Protein AF-A0A2W6D7K1-F1 (afdb_monomer_lite)

Foldseek 3Di:
DEEEAAQVVVLVVDPPPCVVPVLVSSVVVVVVVQVVCVVVVYAYEYEYLDARVVHDDDPRYHYYYQPHHDPPSRVVVVVVVVD

Structure (mmCIF, N/CA/C/O backbone):
data_AF-A0A2W6D7K1-F1
#
_entry.id   AF-A0A2W6D7K1-F1
#
loop_
_atom_site.group_PDB
_atom_site.id
_atom_site.type_symbol
_atom_site.label_atom_id
_atom_site.label_alt_id
_atom_site.label_comp_id
_atom_site.label_asym_id
_atom_site.label_entity_id
_atom_site.label_seq_id
_atom_site.pdbx_PDB_ins_code
_atom_site.Cartn_x
_atom_site.Cartn_y
_atom_site.Cartn_z
_atom_site.occupancy
_atom_site.B_iso_or_equiv
_atom_site.auth_seq_id
_atom_site.auth_comp_id
_atom_site.auth_asym_id
_atom_site.auth_atom_id
_atom_site.pdbx_PDB_model_num
ATOM 1 N N . MET A 1 1 ? -8.001 -0.582 15.297 1.00 87.06 1 MET A N 1
ATOM 2 C CA . MET A 1 1 ? -6.574 -0.223 15.480 1.00 87.06 1 MET A CA 1
ATOM 3 C C . MET A 1 1 ? -6.159 0.613 14.268 1.00 87.06 1 MET A C 1
ATOM 5 O O . MET A 1 1 ? -6.913 0.666 13.305 1.00 87.06 1 MET A O 1
ATOM 9 N N . ARG A 1 2 ? -5.025 1.320 14.306 1.00 91.94 2 ARG A N 1
ATOM 10 C CA . ARG A 1 2 ? -4.484 1.976 13.106 1.00 91.94 2 ARG A CA 1
ATOM 11 C C . ARG A 1 2 ? -3.255 1.216 12.630 1.00 91.94 2 ARG A C 1
ATOM 13 O O . ARG A 1 2 ? -2.335 1.001 13.417 1.00 91.94 2 ARG A O 1
ATOM 20 N N . TRP A 1 3 ? -3.254 0.815 11.365 1.00 96.50 3 TRP A N 1
ATOM 21 C CA . TRP A 1 3 ? -2.208 0.002 10.758 1.00 96.50 3 TRP A CA 1
ATOM 22 C C . TRP A 1 3 ? -1.422 0.801 9.733 1.00 96.50 3 TRP A C 1
ATOM 24 O O . TRP A 1 3 ? -1.989 1.407 8.825 1.00 96.50 3 TRP A O 1
ATOM 34 N N . PHE A 1 4 ? -0.102 0.731 9.853 1.00 97.75 4 PHE A N 1
ATOM 35 C CA . PHE A 1 4 ? 0.820 1.174 8.823 1.00 97.75 4 PHE A CA 1
ATOM 36 C C . PHE A 1 4 ? 1.519 -0.030 8.226 1.00 97.75 4 PHE A C 1
ATOM 38 O O . PHE A 1 4 ? 2.074 -0.851 8.954 1.00 97.75 4 PHE A O 1
ATOM 45 N N . VAL A 1 5 ? 1.489 -0.116 6.904 1.00 97.88 5 VAL A N 1
ATOM 46 C CA . VAL A 1 5 ? 2.090 -1.212 6.154 1.00 97.88 5 VAL A CA 1
ATOM 47 C C . VAL A 1 5 ? 3.213 -0.652 5.296 1.00 97.88 5 VAL A C 1
ATOM 49 O O . VAL A 1 5 ? 2.958 0.172 4.417 1.00 97.88 5 VAL A O 1
ATOM 52 N N . ASP A 1 6 ? 4.441 -1.117 5.518 1.00 97.94 6 ASP A N 1
ATOM 53 C CA . ASP A 1 6 ? 5.512 -0.941 4.538 1.00 97.94 6 ASP A CA 1
ATOM 54 C C . ASP A 1 6 ? 5.232 -1.855 3.341 1.00 97.94 6 ASP A C 1
ATOM 56 O O . ASP A 1 6 ? 5.329 -3.085 3.419 1.00 97.94 6 ASP A O 1
ATOM 60 N N . GLY A 1 7 ? 4.860 -1.240 2.221 1.00 97.38 7 GLY A N 1
ATOM 61 C CA . GLY A 1 7 ? 4.475 -1.970 1.028 1.00 97.38 7 GLY A CA 1
ATOM 62 C C . GLY A 1 7 ? 5.620 -2.773 0.418 1.00 97.38 7 GLY A C 1
ATOM 63 O O . GLY A 1 7 ? 5.390 -3.884 -0.059 1.00 97.38 7 GLY A O 1
ATOM 64 N N . MET A 1 8 ? 6.852 -2.257 0.451 1.00 95.12 8 MET A N 1
ATOM 65 C CA . MET A 1 8 ? 7.975 -2.934 -0.201 1.00 95.12 8 MET A CA 1
ATOM 66 C C . MET A 1 8 ? 8.448 -4.139 0.607 1.00 95.12 8 MET A C 1
ATOM 68 O O . MET A 1 8 ? 8.758 -5.178 0.018 1.00 95.12 8 MET A O 1
ATOM 72 N N . ASN A 1 9 ? 8.429 -4.032 1.938 1.00 95.19 9 ASN A N 1
ATOM 73 C CA . ASN A 1 9 ? 8.755 -5.149 2.816 1.00 95.19 9 ASN A CA 1
ATOM 74 C C . ASN A 1 9 ? 7.741 -6.294 2.669 1.00 95.19 9 ASN A C 1
ATOM 76 O O . ASN A 1 9 ? 8.136 -7.443 2.472 1.00 95.19 9 ASN A O 1
ATOM 80 N N . VAL A 1 10 ? 6.436 -5.982 2.661 1.00 96.69 10 VAL A N 1
ATOM 81 C CA . VAL A 1 10 ? 5.380 -6.999 2.521 1.00 96.69 10 VAL A CA 1
ATOM 82 C C . VAL A 1 10 ? 5.420 -7.679 1.156 1.00 96.69 10 VAL A C 1
ATOM 84 O O . VAL A 1 10 ? 5.358 -8.908 1.096 1.00 96.69 10 VAL A O 1
ATOM 87 N N . ILE A 1 11 ? 5.573 -6.922 0.065 1.00 95.62 11 ILE A N 1
ATOM 88 C CA . ILE A 1 11 ? 5.743 -7.495 -1.279 1.00 95.62 11 ILE A CA 1
ATOM 89 C C . ILE A 1 11 ? 6.960 -8.437 -1.311 1.00 95.62 11 ILE A C 1
ATOM 91 O O . ILE A 1 11 ? 6.873 -9.546 -1.835 1.00 95.62 11 ILE A O 1
ATOM 95 N N . GLY A 1 12 ? 8.067 -8.044 -0.673 1.00 93.06 12 GLY A N 1
ATOM 96 C CA . GLY A 1 12 ? 9.297 -8.835 -0.603 1.00 93.06 12 GLY A CA 1
ATOM 97 C C . GLY A 1 12 ? 9.176 -10.192 0.102 1.00 93.06 12 GLY A C 1
ATOM 98 O O . GLY A 1 12 ? 10.060 -11.032 -0.059 1.00 93.06 12 GLY A O 1
ATOM 99 N N . THR A 1 13 ? 8.094 -10.448 0.844 1.00 93.81 13 THR A N 1
ATOM 100 C CA . THR A 1 13 ? 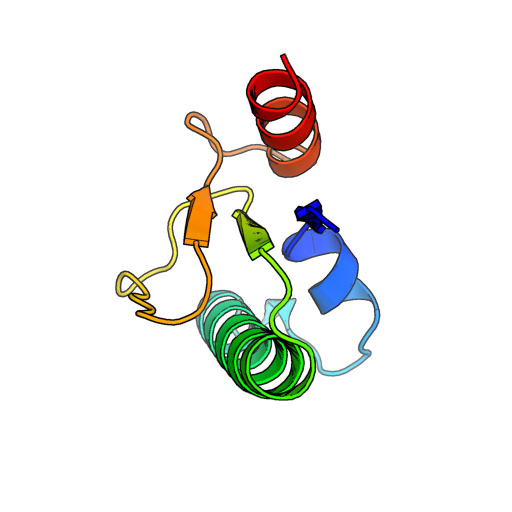7.868 -11.739 1.521 1.00 93.81 13 THR A CA 1
ATOM 101 C C . THR A 1 13 ? 7.457 -12.870 0.574 1.00 93.81 13 THR A C 1
ATOM 103 O O . THR A 1 13 ? 7.522 -14.041 0.957 1.00 93.81 13 THR A O 1
ATOM 106 N N . ARG A 1 14 ? 7.032 -12.551 -0.657 1.00 86.00 14 ARG A N 1
ATOM 107 C CA . ARG A 1 14 ? 6.563 -13.533 -1.641 1.00 86.00 14 ARG A CA 1
ATOM 108 C C . ARG A 1 14 ? 7.633 -13.797 -2.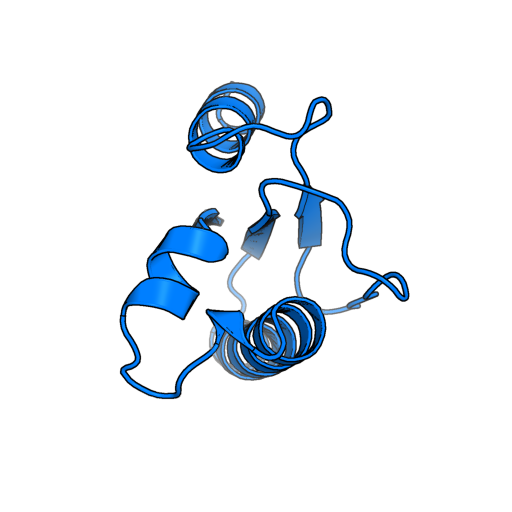710 1.00 86.00 14 ARG A C 1
ATOM 110 O O . ARG A 1 14 ? 8.165 -12.854 -3.292 1.00 86.00 14 ARG A O 1
ATOM 117 N N . PRO A 1 15 ? 7.953 -15.070 -3.022 1.00 87.19 15 PRO A N 1
ATOM 118 C CA . PRO A 1 15 ? 8.900 -15.419 -4.081 1.00 87.19 15 PRO A CA 1
ATOM 119 C C . PRO A 1 15 ? 8.214 -15.453 -5.461 1.00 87.19 15 PRO A C 1
ATOM 121 O O . PRO A 1 15 ? 8.314 -16.437 -6.188 1.00 87.19 15 PRO A O 1
ATOM 124 N N . ASP A 1 16 ? 7.488 -14.395 -5.817 1.00 89.94 16 ASP A N 1
ATOM 125 C CA . ASP A 1 16 ? 6.685 -14.279 -7.047 1.00 89.94 16 ASP A CA 1
ATOM 126 C C . ASP A 1 16 ? 7.329 -13.375 -8.113 1.00 89.94 16 ASP A C 1
ATOM 128 O O . ASP A 1 16 ? 6.680 -12.954 -9.066 1.00 89.94 16 ASP A O 1
ATOM 132 N N . ALA A 1 17 ? 8.629 -13.107 -7.971 1.00 90.94 17 ALA A N 1
ATOM 133 C CA . ALA A 1 17 ? 9.410 -12.284 -8.890 1.00 90.94 17 ALA A CA 1
ATOM 134 C C . ALA A 1 17 ? 8.887 -10.848 -9.073 1.00 90.94 17 ALA A C 1
ATOM 136 O O . ALA A 1 17 ? 9.098 -10.247 -10.127 1.00 90.94 17 ALA A O 1
ATOM 137 N N . TRP A 1 18 ? 8.292 -10.257 -8.029 1.00 90.06 18 TRP A N 1
ATOM 138 C CA . TRP A 1 18 ? 7.755 -8.888 -8.036 1.00 90.06 18 TRP A CA 1
ATOM 139 C C . TRP A 1 18 ? 8.711 -7.806 -8.579 1.00 90.06 18 TRP A C 1
ATOM 141 O O . TRP A 1 18 ? 8.268 -6.763 -9.053 1.00 90.06 18 TRP A O 1
ATOM 151 N N . TRP A 1 19 ? 10.031 -8.025 -8.544 1.00 89.06 19 TRP A N 1
ATOM 152 C CA . TRP A 1 19 ? 11.010 -7.102 -9.130 1.00 89.06 19 TRP A CA 1
ATOM 153 C C . TRP A 1 19 ? 10.833 -6.909 -10.644 1.00 89.06 19 TRP A C 1
ATOM 155 O O . TRP A 1 19 ? 11.282 -5.893 -11.172 1.00 89.06 19 TRP A O 1
ATOM 165 N N . GLN A 1 20 ? 10.203 -7.864 -11.336 1.00 94.38 20 GLN A N 1
ATOM 166 C CA . GLN A 1 20 ? 9.896 -7.782 -12.766 1.00 94.38 20 GLN A CA 1
ATOM 167 C C . GLN A 1 20 ? 8.708 -6.854 -13.053 1.00 94.38 20 GLN A C 1
ATOM 169 O O . GLN A 1 20 ? 8.697 -6.199 -14.091 1.00 94.38 20 GLN A O 1
ATOM 174 N N . ASP A 1 21 ? 7.746 -6.769 -12.130 1.00 94.69 21 ASP A N 1
ATOM 175 C CA . ASP A 1 21 ? 6.565 -5.909 -12.231 1.00 94.69 21 ASP A CA 1
ATOM 176 C C . ASP A 1 21 ? 6.239 -5.284 -10.868 1.00 94.69 21 ASP A C 1
ATOM 178 O O . ASP A 1 21 ? 5.387 -5.745 -10.102 1.00 94.69 21 ASP A O 1
ATOM 182 N N . ARG A 1 22 ? 6.971 -4.211 -10.546 1.00 94.38 22 ARG A N 1
ATOM 183 C CA . ARG A 1 22 ? 6.841 -3.540 -9.248 1.00 94.38 22 ARG A CA 1
ATOM 184 C C . ARG A 1 22 ? 5.475 -2.872 -9.090 1.00 94.38 22 ARG A C 1
ATOM 186 O O . ARG A 1 22 ? 4.949 -2.872 -7.984 1.00 94.38 22 ARG A O 1
ATOM 193 N N . ASP A 1 23 ? 4.941 -2.265 -10.148 1.00 96.19 23 ASP A N 1
ATOM 194 C CA . ASP A 1 23 ? 3.671 -1.534 -10.075 1.00 96.19 23 ASP A CA 1
ATOM 195 C C . ASP A 1 23 ? 2.481 -2.511 -10.008 1.00 96.19 23 ASP A C 1
ATOM 197 O O . ASP A 1 23 ? 1.558 -2.292 -9.219 1.00 96.19 23 ASP A O 1
ATOM 201 N N . GLY A 1 24 ? 2.543 -3.644 -10.719 1.00 96.69 24 GLY A N 1
ATOM 202 C CA . GLY A 1 24 ? 1.581 -4.738 -10.571 1.00 96.69 24 GLY A CA 1
ATOM 203 C C . GLY A 1 24 ? 1.584 -5.345 -9.166 1.00 96.69 24 GLY A C 1
ATOM 204 O O . GLY A 1 24 ? 0.520 -5.587 -8.595 1.00 96.69 24 GLY A O 1
ATOM 205 N N . ALA A 1 25 ? 2.760 -5.504 -8.551 1.00 96.94 25 ALA A N 1
ATOM 206 C CA . ALA A 1 25 ? 2.865 -5.969 -7.167 1.00 96.94 25 ALA A CA 1
ATOM 207 C C . ALA A 1 25 ? 2.260 -4.977 -6.153 1.00 96.94 25 ALA A C 1
ATOM 209 O O . ALA A 1 25 ? 1.591 -5.394 -5.206 1.00 96.94 25 ALA A O 1
ATOM 210 N N . MET A 1 26 ? 2.444 -3.667 -6.361 1.00 97.50 26 MET A N 1
ATOM 211 C CA . MET A 1 26 ? 1.805 -2.630 -5.538 1.00 97.50 26 MET A CA 1
ATOM 212 C C . MET A 1 26 ? 0.278 -2.694 -5.638 1.00 97.50 26 MET A C 1
ATOM 214 O O . MET A 1 26 ? -0.397 -2.641 -4.611 1.00 97.50 26 MET A O 1
ATOM 218 N N . LEU A 1 27 ? -0.261 -2.849 -6.852 1.00 97.69 27 LEU A N 1
ATOM 219 C CA . LEU A 1 27 ? -1.700 -2.996 -7.079 1.00 97.69 27 LEU A CA 1
ATOM 220 C C . LEU A 1 27 ? -2.252 -4.243 -6.381 1.00 97.69 27 LEU A C 1
ATOM 222 O O . LEU A 1 27 ? -3.209 -4.147 -5.618 1.00 97.69 27 LEU A O 1
ATOM 226 N N . ALA A 1 28 ? -1.597 -5.390 -6.562 1.00 96.88 28 ALA A N 1
ATOM 227 C CA . ALA A 1 28 ? -2.008 -6.640 -5.931 1.00 96.88 28 ALA A CA 1
ATOM 228 C C . ALA A 1 28 ? -1.992 -6.564 -4.392 1.00 96.88 28 ALA A C 1
ATOM 230 O O . ALA A 1 28 ? -2.866 -7.139 -3.735 1.00 96.88 28 ALA A O 1
ATOM 231 N N . LEU A 1 29 ? -1.021 -5.849 -3.806 1.00 97.69 29 LEU A N 1
ATOM 232 C CA . LEU A 1 29 ? -0.985 -5.610 -2.365 1.00 97.69 29 LEU A CA 1
ATOM 233 C C . LEU A 1 29 ? -2.149 -4.721 -1.908 1.00 97.69 29 LEU A C 1
ATOM 235 O O . LEU A 1 29 ? -2.801 -5.060 -0.920 1.00 97.69 29 LEU A O 1
ATOM 239 N N . VAL A 1 30 ? -2.420 -3.612 -2.606 1.00 98.12 30 VAL A N 1
ATOM 240 C CA . VAL A 1 30 ? -3.547 -2.722 -2.278 1.00 98.12 30 VAL A CA 1
ATOM 241 C C . VAL A 1 30 ? -4.856 -3.507 -2.299 1.00 98.12 30 VAL A C 1
ATOM 243 O O . VAL A 1 30 ? -5.564 -3.508 -1.296 1.00 98.12 30 VAL A O 1
ATOM 246 N N . ASP A 1 31 ? -5.112 -4.276 -3.357 1.00 97.38 31 ASP A N 1
ATOM 247 C CA . ASP A 1 31 ? -6.311 -5.112 -3.483 1.00 97.38 31 ASP A CA 1
ATOM 248 C C . ASP A 1 31 ? -6.470 -6.102 -2.313 1.00 97.38 31 ASP A C 1
ATOM 250 O O . ASP A 1 31 ? -7.579 -6.391 -1.853 1.00 97.38 31 ASP A O 1
ATOM 254 N N . ALA A 1 32 ? -5.365 -6.681 -1.833 1.00 96.44 32 ALA A N 1
ATOM 255 C 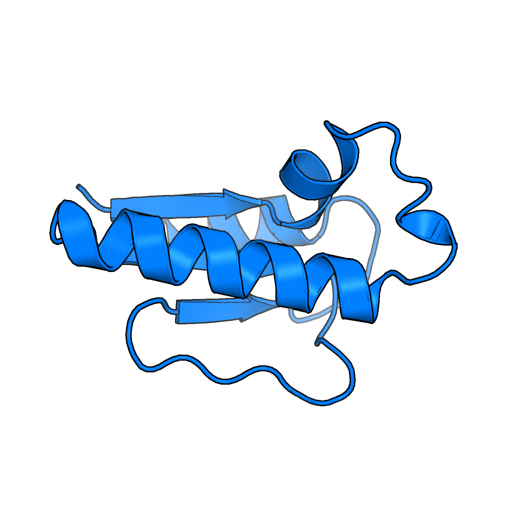CA . ALA A 1 32 ? -5.385 -7.600 -0.698 1.00 96.44 32 ALA A CA 1
ATOM 256 C C . ALA A 1 32 ? -5.700 -6.883 0.621 1.00 96.44 32 ALA A C 1
ATOM 258 O O . ALA A 1 32 ? -6.497 -7.389 1.415 1.00 96.44 32 ALA A O 1
ATOM 259 N N . LEU A 1 33 ? -5.105 -5.709 0.836 1.00 97.00 33 LEU A N 1
ATOM 260 C CA . LEU A 1 33 ? -5.335 -4.891 2.022 1.00 97.00 33 LEU A CA 1
ATOM 261 C C . LEU A 1 33 ? -6.753 -4.317 2.059 1.00 97.00 33 LEU A C 1
ATOM 263 O O . LEU A 1 33 ? -7.346 -4.301 3.130 1.00 97.00 33 LEU A O 1
ATOM 267 N N . GLU A 1 34 ? -7.329 -3.918 0.922 1.00 96.19 34 GLU A N 1
ATOM 268 C CA . GLU A 1 34 ? -8.727 -3.475 0.847 1.00 96.19 34 GLU A CA 1
ATOM 269 C C . GLU A 1 34 ? -9.691 -4.570 1.319 1.00 96.19 34 GLU A C 1
ATOM 271 O O . GLU A 1 34 ? -10.556 -4.320 2.159 1.00 96.19 34 GLU A O 1
ATOM 276 N N . ARG A 1 35 ? -9.520 -5.807 0.830 1.00 95.12 35 ARG A N 1
ATOM 277 C CA . ARG A 1 35 ? -10.359 -6.947 1.243 1.00 95.12 35 ARG A CA 1
ATOM 278 C C . ARG A 1 35 ? -10.220 -7.261 2.731 1.00 95.12 35 ARG A C 1
ATOM 280 O O . ARG A 1 35 ? -11.213 -7.578 3.385 1.00 95.12 35 ARG A O 1
ATOM 287 N N . TRP A 1 36 ? -9.000 -7.183 3.256 1.00 94.50 36 TRP A N 1
ATOM 288 C CA . TRP A 1 36 ? -8.746 -7.411 4.674 1.00 94.50 36 TRP A CA 1
ATOM 289 C C . TRP A 1 36 ? -9.354 -6.299 5.545 1.00 94.50 36 TRP A C 1
ATOM 291 O O . TRP A 1 36 ? -10.162 -6.587 6.426 1.00 94.50 36 TRP A O 1
ATOM 301 N N . ALA A 1 37 ? -9.070 -5.031 5.237 1.00 94.12 37 ALA A N 1
ATOM 302 C CA 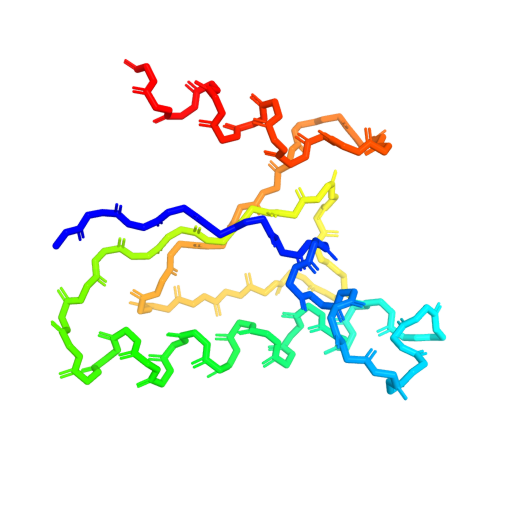. ALA A 1 37 ? -9.554 -3.874 5.991 1.00 94.12 37 ALA A CA 1
ATOM 303 C C . ALA A 1 37 ? -11.087 -3.765 6.002 1.00 94.12 37 ALA A C 1
ATOM 305 O O . ALA A 1 37 ? -11.676 -3.445 7.034 1.00 94.12 37 ALA A O 1
ATOM 306 N N . ALA A 1 38 ? -11.746 -4.082 4.881 1.00 86.19 38 ALA A N 1
ATOM 307 C CA . ALA A 1 38 ? -13.205 -4.068 4.783 1.00 86.19 38 ALA A CA 1
ATOM 308 C C . ALA A 1 38 ? -13.889 -5.093 5.704 1.00 86.19 38 ALA A C 1
ATOM 310 O O . ALA A 1 38 ? -15.044 -4.898 6.078 1.00 86.19 38 ALA A O 1
ATOM 311 N N . THR A 1 39 ? -13.194 -6.178 6.056 1.00 82.31 39 THR A N 1
ATOM 312 C CA . THR A 1 39 ? -13.746 -7.237 6.912 1.00 82.31 39 THR A CA 1
ATOM 313 C C . THR A 1 39 ? -13.700 -6.838 8.388 1.00 82.31 39 THR A C 1
ATOM 315 O O . THR A 1 39 ? -14.666 -7.070 9.113 1.00 82.31 39 THR A O 1
ATOM 318 N N . ASP A 1 40 ? -12.615 -6.183 8.809 1.00 77.44 40 ASP A N 1
ATOM 319 C CA . ASP A 1 40 ? -12.324 -5.928 10.225 1.00 77.44 40 ASP A CA 1
ATOM 320 C C . ASP A 1 40 ? -12.574 -4.463 10.653 1.00 77.44 40 ASP A C 1
ATOM 322 O O . ASP A 1 40 ? -12.506 -4.139 11.838 1.00 77.44 40 ASP A O 1
ATOM 326 N N . GLY A 1 41 ? -12.900 -3.564 9.713 1.00 78.50 41 GLY A N 1
ATOM 327 C CA . GLY A 1 41 ? -13.151 -2.140 9.993 1.00 78.50 41 GLY A CA 1
ATOM 328 C C . GLY A 1 41 ? -11.897 -1.371 10.427 1.00 78.50 41 GLY A C 1
ATOM 329 O O . GLY A 1 41 ? -11.989 -0.373 11.143 1.00 78.50 41 GLY A O 1
ATOM 330 N N . GLU A 1 42 ? -10.725 -1.862 10.035 1.00 88.19 42 GLU A N 1
ATOM 331 C CA . GLU A 1 42 ? -9.425 -1.339 10.446 1.00 88.19 42 GLU A CA 1
ATOM 332 C C . GLU A 1 42 ? -9.015 -0.110 9.619 1.00 88.19 42 GLU A C 1
ATOM 334 O O . GLU A 1 42 ? -9.201 -0.066 8.402 1.00 88.19 42 GLU A O 1
ATOM 339 N N . GLU A 1 43 ? -8.404 0.887 10.267 1.00 94.19 43 GLU A N 1
ATOM 340 C CA . GLU A 1 43 ? -7.839 2.045 9.568 1.00 94.19 43 GLU A CA 1
ATOM 341 C C . GLU A 1 43 ? -6.444 1.678 9.051 1.00 94.19 43 GLU A C 1
ATOM 343 O O . GLU A 1 43 ? -5.483 1.607 9.822 1.00 94.19 43 GLU A O 1
ATOM 348 N N . VAL A 1 44 ? -6.332 1.418 7.748 1.00 97.50 44 VAL A N 1
ATOM 349 C CA . VAL A 1 44 ? -5.093 0.941 7.119 1.00 97.50 44 VAL A CA 1
ATOM 350 C C . VAL A 1 44 ? -4.492 2.016 6.219 1.00 97.50 44 VAL A C 1
ATOM 352 O O . VAL A 1 44 ? -5.167 2.593 5.366 1.00 97.50 44 VAL A O 1
ATOM 355 N N . THR A 1 45 ? -3.192 2.252 6.377 1.00 98.06 45 THR A N 1
ATOM 356 C CA . THR A 1 45 ? -2.366 3.057 5.474 1.00 98.06 45 THR A CA 1
ATOM 357 C C . THR A 1 45 ? -1.231 2.196 4.929 1.00 98.06 45 THR A C 1
ATOM 359 O O . THR A 1 45 ? -0.387 1.727 5.694 1.00 98.06 45 THR A O 1
ATOM 362 N N . VAL A 1 46 ? -1.169 2.015 3.610 1.00 98.38 46 VAL A N 1
ATOM 363 C CA . VAL A 1 46 ? -0.007 1.412 2.942 1.00 98.38 46 VAL A CA 1
ATOM 364 C C . VAL A 1 46 ? 0.924 2.501 2.424 1.00 98.38 46 VAL A C 1
ATOM 366 O O . VAL A 1 46 ? 0.487 3.472 1.801 1.00 98.38 46 VAL A O 1
ATOM 369 N N . VAL A 1 47 ? 2.215 2.344 2.707 1.00 98.50 47 VAL A N 1
ATOM 370 C CA . VAL A 1 47 ? 3.264 3.306 2.371 1.00 98.50 47 VAL A CA 1
ATOM 371 C C . VAL A 1 47 ? 4.251 2.663 1.406 1.00 98.50 47 VAL A C 1
ATOM 373 O O . VAL A 1 47 ? 4.862 1.644 1.715 1.00 98.50 47 VAL A O 1
ATOM 376 N N . PHE A 1 48 ? 4.427 3.272 0.234 1.00 98.06 48 PHE A N 1
ATOM 377 C CA . PHE A 1 48 ? 5.419 2.854 -0.758 1.00 98.06 48 PHE A CA 1
ATOM 378 C C . PHE A 1 48 ? 6.646 3.775 -0.774 1.00 98.06 48 PHE A C 1
ATOM 380 O O . PHE A 1 48 ? 6.565 4.959 -0.455 1.00 98.06 48 PHE A O 1
ATOM 387 N N . GLU A 1 49 ? 7.796 3.274 -1.228 1.00 97.38 49 GLU A N 1
ATOM 388 C CA . GLU A 1 49 ? 9.009 4.096 -1.401 1.00 97.38 49 GLU A CA 1
ATOM 389 C C . GLU A 1 49 ? 8.857 5.174 -2.488 1.00 97.38 49 GLU A C 1
ATOM 391 O O . GLU A 1 49 ? 9.553 6.188 -2.479 1.00 97.38 49 GLU A O 1
ATOM 396 N N . ARG A 1 50 ? 7.971 4.941 -3.460 1.00 96.00 50 ARG A N 1
ATOM 397 C CA . ARG A 1 50 ? 7.717 5.820 -4.608 1.00 96.00 50 ARG A CA 1
ATOM 398 C C . ARG A 1 50 ? 6.229 5.785 -4.980 1.00 96.00 50 ARG A C 1
ATOM 400 O O . ARG A 1 50 ? 5.558 4.821 -4.613 1.00 96.00 50 ARG A O 1
ATOM 407 N N . PRO A 1 51 ? 5.712 6.772 -5.732 1.00 96.06 51 PRO A N 1
ATOM 408 C CA . PRO A 1 51 ? 4.354 6.697 -6.261 1.00 96.06 51 PRO A CA 1
ATOM 409 C C . PRO A 1 51 ? 4.178 5.491 -7.205 1.00 96.06 51 PRO A C 1
ATOM 411 O O . PRO A 1 51 ? 5.051 5.270 -8.052 1.00 96.06 51 PRO A O 1
ATOM 414 N N . PRO A 1 52 ? 3.059 4.749 -7.105 1.00 94.94 52 PRO A N 1
ATOM 415 C CA . PRO A 1 52 ? 2.667 3.768 -8.114 1.00 94.94 52 PRO A CA 1
ATOM 416 C C . PRO A 1 52 ? 2.422 4.422 -9.478 1.00 94.94 52 PRO A C 1
ATOM 418 O O . PRO A 1 52 ? 1.954 5.565 -9.553 1.00 94.94 52 PRO A O 1
ATOM 421 N N . SER A 1 53 ? 2.699 3.685 -10.554 1.00 94.94 53 SER A N 1
ATOM 422 C CA . SER A 1 53 ? 2.418 4.110 -11.928 1.00 94.94 53 SER A CA 1
ATOM 423 C C . SER A 1 53 ? 1.652 3.017 -12.690 1.00 94.94 53 SER A C 1
ATOM 425 O O . SER A 1 53 ? 2.236 1.982 -12.992 1.00 94.94 53 SER A O 1
ATOM 427 N N . PRO A 1 54 ? 0.372 3.225 -13.055 1.00 96.19 54 PRO A N 1
ATOM 428 C CA . PRO A 1 54 ? -0.436 4.421 -12.812 1.00 96.19 54 PRO A CA 1
ATOM 429 C C . PRO A 1 54 ? -0.783 4.616 -11.321 1.00 96.19 54 PRO A C 1
ATOM 431 O O . PRO A 1 54 ? -0.653 3.680 -10.531 1.00 96.19 54 PRO A O 1
ATOM 434 N N . PRO A 1 55 ? -1.253 5.814 -10.918 1.00 96.75 55 PRO A N 1
ATOM 435 C CA . PRO A 1 55 ? -1.674 6.057 -9.543 1.00 96.75 55 PRO A CA 1
ATOM 436 C C . PRO A 1 55 ? -2.788 5.101 -9.111 1.00 96.75 55 PRO A C 1
ATOM 438 O O . PRO A 1 55 ? -3.822 5.007 -9.775 1.00 96.75 55 PRO A O 1
ATOM 441 N N . ILE A 1 56 ? -2.600 4.449 -7.966 1.00 97.69 56 ILE A N 1
ATOM 442 C CA . ILE A 1 56 ? -3.612 3.591 -7.347 1.00 97.69 56 ILE A CA 1
ATOM 443 C C . ILE A 1 56 ? -4.473 4.451 -6.420 1.00 97.69 56 ILE A C 1
ATOM 445 O O . ILE A 1 56 ? -3.955 5.248 -5.636 1.00 97.69 56 ILE A O 1
ATOM 449 N N . ARG A 1 57 ? -5.796 4.307 -6.517 1.00 95.38 57 ARG A N 1
ATOM 450 C CA . ARG A 1 57 ? -6.766 4.961 -5.632 1.00 95.38 57 ARG A CA 1
ATOM 451 C C . ARG A 1 57 ? -7.612 3.898 -4.960 1.00 95.38 57 ARG A C 1
ATOM 453 O O . ARG A 1 57 ? -8.043 2.967 -5.624 1.00 95.38 57 ARG A O 1
ATOM 460 N N . SER A 1 58 ? -7.879 4.102 -3.680 1.00 95.81 58 SER A N 1
ATOM 461 C CA . SER A 1 58 ? -8.683 3.218 -2.846 1.00 95.81 58 SER A CA 1
ATOM 462 C C . SER A 1 58 ? -9.676 4.067 -2.054 1.00 95.81 58 SER A C 1
ATOM 464 O O . SER A 1 58 ? -9.350 5.184 -1.643 1.00 95.81 58 SER A O 1
ATOM 466 N N . SER A 1 59 ? -10.886 3.546 -1.849 1.00 94.25 59 SER A N 1
ATOM 467 C CA . SER A 1 59 ? -11.878 4.135 -0.938 1.00 94.25 59 SER A CA 1
ATOM 468 C C . SER A 1 59 ? -11.908 3.464 0.438 1.00 94.25 59 SER A C 1
ATOM 470 O O . SER A 1 59 ? -12.674 3.898 1.293 1.00 94.25 59 SER A O 1
ATOM 472 N N . VAL A 1 60 ? -11.134 2.390 0.635 1.00 95.81 60 VAL A N 1
ATOM 473 C CA . VAL A 1 60 ? -11.153 1.563 1.856 1.00 95.81 60 VAL A CA 1
ATOM 474 C C . VAL A 1 60 ? -9.917 1.818 2.717 1.00 95.81 60 VAL A C 1
ATOM 476 O O . VAL A 1 60 ? -10.031 1.994 3.925 1.00 95.81 60 VAL A O 1
ATOM 479 N N . ILE A 1 61 ? -8.743 1.872 2.092 1.00 97.38 61 ILE A N 1
ATOM 480 C CA . ILE A 1 61 ? -7.451 2.143 2.734 1.00 97.38 61 ILE A CA 1
ATOM 481 C C . ILE A 1 61 ? -6.812 3.422 2.186 1.00 97.38 61 ILE A C 1
ATOM 483 O O . ILE A 1 61 ? -7.069 3.817 1.043 1.00 97.38 61 ILE A O 1
ATOM 487 N N . GLU A 1 62 ? -5.917 4.031 2.960 1.00 97.62 62 GLU A N 1
ATOM 488 C CA . GLU A 1 62 ? -5.045 5.091 2.459 1.00 97.62 62 GLU A CA 1
ATOM 489 C C . GLU A 1 62 ? -3.850 4.482 1.711 1.00 97.62 62 GLU A C 1
ATOM 491 O O . GLU A 1 62 ? -3.127 3.638 2.243 1.00 97.62 62 GLU A O 1
ATOM 496 N N . VAL A 1 63 ? -3.616 4.949 0.484 1.00 98.25 63 VAL A N 1
ATOM 497 C CA . VAL A 1 63 ? -2.426 4.618 -0.309 1.00 98.25 63 VAL A CA 1
ATOM 498 C C . VAL A 1 63 ? -1.555 5.863 -0.401 1.00 98.25 63 VAL A C 1
ATOM 500 O O . VAL A 1 63 ? 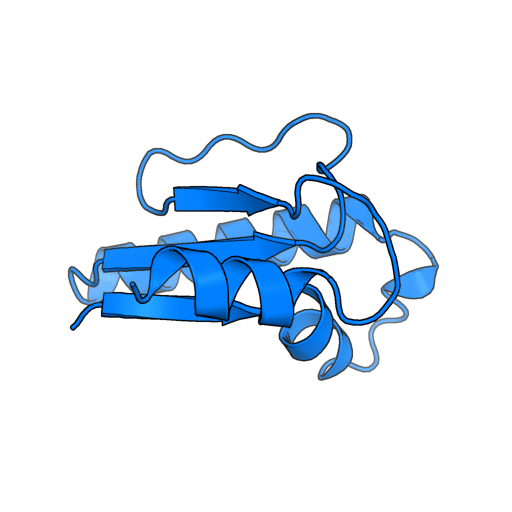-1.966 6.877 -0.963 1.00 98.25 63 VAL A O 1
ATOM 503 N N . THR A 1 64 ? -0.344 5.796 0.144 1.00 97.75 64 THR A N 1
ATOM 504 C CA . THR A 1 64 ? 0.613 6.908 0.135 1.00 97.75 64 THR A CA 1
ATOM 505 C C . THR A 1 64 ? 2.004 6.425 -0.257 1.00 97.75 64 THR A C 1
ATOM 507 O O . THR A 1 64 ? 2.283 5.231 -0.354 1.00 97.75 64 THR A O 1
ATOM 510 N N . HIS A 1 65 ? 2.906 7.372 -0.483 1.00 98.00 65 HIS A N 1
ATOM 511 C CA . HIS A 1 65 ? 4.301 7.089 -0.758 1.00 98.00 65 HIS A CA 1
ATOM 512 C C . HIS A 1 65 ? 5.223 8.097 -0.079 1.00 98.00 65 HIS A C 1
ATOM 514 O O . HIS A 1 65 ? 4.812 9.205 0.277 1.00 98.00 65 HIS A O 1
ATOM 520 N N . ALA A 1 66 ? 6.491 7.726 0.055 1.00 97.06 66 ALA A N 1
ATOM 521 C CA . ALA A 1 66 ? 7.523 8.625 0.525 1.00 97.06 66 ALA A CA 1
ATOM 522 C C . ALA A 1 66 ? 7.685 9.822 -0.437 1.00 97.06 66 ALA A C 1
ATOM 524 O O . ALA A 1 66 ? 7.577 9.672 -1.661 1.00 97.06 66 ALA A O 1
ATOM 525 N N . PRO A 1 67 ? 7.981 11.027 0.082 1.00 94.81 67 PRO A N 1
ATOM 526 C CA . PRO A 1 67 ? 8.136 12.226 -0.743 1.00 94.81 67 PRO A CA 1
ATOM 527 C C . PRO A 1 67 ? 9.416 12.211 -1.591 1.00 94.81 67 PRO A C 1
ATOM 529 O O . PRO A 1 67 ? 9.517 12.947 -2.571 1.00 94.81 67 PRO A O 1
ATOM 532 N N . ARG A 1 68 ? 10.417 11.407 -1.209 1.00 94.12 68 ARG A N 1
ATOM 533 C CA . ARG A 1 68 ? 11.685 11.255 -1.935 1.00 94.12 68 ARG A CA 1
ATOM 534 C C . ARG A 1 68 ? 12.024 9.771 -2.088 1.00 94.12 68 ARG A C 1
ATOM 536 O O . ARG A 1 68 ? 12.373 9.160 -1.075 1.00 94.12 68 ARG A O 1
ATOM 543 N N . PRO A 1 69 ? 11.974 9.220 -3.314 1.00 92.19 69 PRO A N 1
ATOM 544 C CA . PRO A 1 69 ? 12.291 7.819 -3.556 1.00 92.19 69 PRO A CA 1
ATOM 545 C C . PRO A 1 69 ? 13.735 7.471 -3.192 1.00 92.19 69 PRO A C 1
ATOM 547 O O . PRO A 1 69 ? 14.675 8.088 -3.692 1.00 92.19 69 PRO A O 1
ATOM 550 N N . ARG A 1 70 ? 13.895 6.470 -2.329 1.00 93.88 70 ARG A N 1
ATOM 551 C CA . ARG A 1 70 ? 15.146 5.768 -2.009 1.00 93.88 70 ARG A CA 1
ATOM 552 C C . ARG A 1 70 ? 14.798 4.422 -1.365 1.00 93.88 70 ARG A C 1
ATOM 554 O O . ARG A 1 70 ? 13.640 4.217 -1.008 1.00 93.88 70 ARG A O 1
ATOM 561 N N . ALA A 1 71 ? 15.793 3.553 -1.211 1.00 89.88 71 ALA A N 1
ATOM 562 C CA . ALA A 1 71 ? 15.652 2.369 -0.368 1.00 89.88 71 ALA A CA 1
ATOM 563 C C . ALA A 1 71 ? 15.239 2.776 1.056 1.00 89.88 71 ALA A C 1
ATOM 565 O O . ALA A 1 71 ? 15.708 3.808 1.548 1.00 89.88 71 ALA A O 1
ATOM 566 N N . ASP A 1 72 ? 14.344 1.999 1.664 1.00 90.75 72 ASP A N 1
ATOM 567 C CA . ASP A 1 72 ? 13.852 2.168 3.041 1.00 90.75 72 ASP A CA 1
ATOM 568 C C . ASP A 1 72 ? 13.076 3.487 3.269 1.00 90.75 72 ASP A C 1
ATOM 570 O O . ASP A 1 72 ? 12.787 3.899 4.391 1.00 90.75 72 ASP A O 1
ATOM 574 N N . ALA A 1 73 ? 12.693 4.193 2.194 1.00 96.81 73 ALA A N 1
ATOM 575 C CA . ALA A 1 73 ? 11.993 5.475 2.309 1.00 96.81 73 ALA A CA 1
ATOM 576 C C . ALA A 1 73 ? 10.584 5.347 2.912 1.00 96.81 73 ALA A C 1
ATOM 578 O O . ALA A 1 73 ? 10.046 6.338 3.413 1.00 96.81 73 ALA A O 1
ATOM 579 N N . ALA A 1 74 ? 9.974 4.162 2.815 1.00 97.00 74 ALA A N 1
ATOM 580 C CA . ALA A 1 74 ? 8.653 3.893 3.368 1.00 97.00 74 ALA A CA 1
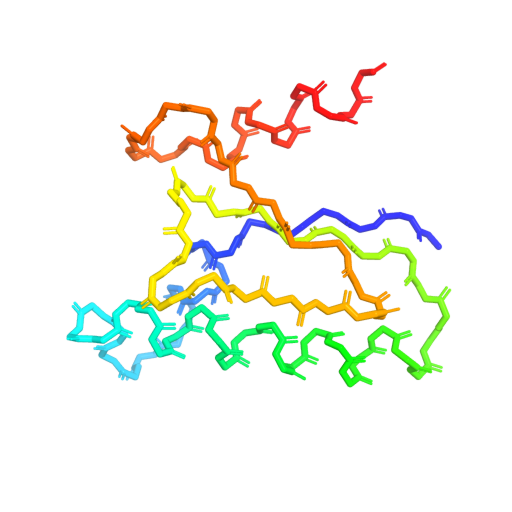ATOM 581 C C . ALA A 1 74 ? 8.671 3.945 4.902 1.00 97.00 74 ALA A C 1
ATOM 583 O O . ALA A 1 74 ? 7.807 4.599 5.483 1.00 97.00 74 ALA A O 1
ATOM 584 N N . ASP A 1 75 ? 9.686 3.365 5.547 1.00 96.19 75 ASP A N 1
ATOM 585 C CA . ASP A 1 75 ? 9.848 3.402 7.004 1.00 96.19 75 ASP A CA 1
ATOM 586 C C . ASP A 1 75 ? 9.950 4.836 7.533 1.00 96.19 75 ASP A C 1
ATOM 588 O O . ASP A 1 75 ? 9.254 5.218 8.476 1.00 96.19 75 ASP A O 1
ATOM 592 N N . ASP A 1 76 ? 10.761 5.671 6.882 1.00 96.12 76 ASP A N 1
ATOM 593 C CA . ASP A 1 76 ? 10.913 7.079 7.259 1.00 96.12 76 ASP A CA 1
ATOM 594 C C . ASP A 1 76 ? 9.591 7.854 7.142 1.00 96.12 76 ASP A C 1
ATOM 596 O O . ASP A 1 76 ? 9.272 8.708 7.976 1.00 96.12 76 ASP A O 1
ATOM 600 N N . GLU A 1 77 ? 8.800 7.552 6.111 1.00 97.62 77 GLU A N 1
ATOM 601 C CA . GLU A 1 77 ? 7.478 8.143 5.913 1.00 97.62 77 GLU A CA 1
ATOM 602 C C . GLU A 1 77 ? 6.459 7.633 6.944 1.00 97.62 77 GLU A C 1
ATOM 604 O O . GLU A 1 77 ? 5.654 8.424 7.445 1.00 97.62 77 GLU A O 1
ATOM 609 N N . ILE A 1 78 ? 6.523 6.355 7.329 1.00 97.38 78 ILE A N 1
ATOM 610 C CA . ILE A 1 78 ? 5.720 5.792 8.422 1.00 97.38 78 ILE A CA 1
ATOM 611 C C . ILE A 1 78 ? 6.055 6.509 9.734 1.00 97.38 78 ILE A C 1
ATOM 613 O O . ILE A 1 78 ? 5.156 7.032 10.393 1.00 97.38 78 ILE A O 1
ATOM 617 N N . ILE A 1 79 ? 7.340 6.625 10.086 1.00 96.50 79 ILE A N 1
ATOM 618 C CA . ILE A 1 79 ? 7.787 7.325 11.301 1.00 96.50 79 ILE A CA 1
ATOM 619 C C . ILE A 1 79 ? 7.305 8.780 11.300 1.00 96.50 79 ILE A C 1
ATOM 621 O O . ILE A 1 79 ? 6.869 9.289 12.334 1.00 96.50 79 ILE A O 1
ATOM 625 N N . ARG A 1 80 ? 7.346 9.460 10.147 1.00 95.25 80 ARG A N 1
ATOM 626 C CA . ARG A 1 80 ? 6.848 10.835 10.011 1.00 95.25 80 ARG A CA 1
ATOM 627 C C . ARG A 1 80 ? 5.342 10.944 10.274 1.00 95.25 80 ARG A C 1
ATOM 629 O O . ARG A 1 80 ? 4.920 11.951 10.830 1.00 95.25 80 ARG A O 1
ATOM 636 N N . ARG A 1 81 ? 4.551 9.946 9.869 1.00 94.44 81 ARG A N 1
ATOM 637 C CA . ARG A 1 81 ? 3.079 9.904 9.999 1.00 94.44 81 ARG A CA 1
ATOM 638 C C . ARG A 1 81 ? 2.571 9.369 11.341 1.00 94.44 81 ARG A C 1
ATOM 640 O O . ARG A 1 81 ? 1.373 9.460 11.614 1.00 94.44 81 ARG A O 1
ATOM 647 N N . LEU A 1 82 ? 3.452 8.773 12.141 1.00 92.19 82 LEU A N 1
ATOM 648 C CA . LEU A 1 82 ? 3.167 8.367 13.520 1.00 92.19 82 LEU A CA 1
ATOM 649 C C . LEU A 1 82 ? 3.239 9.536 14.517 1.00 92.19 82 LEU A C 1
ATOM 651 O O . LEU A 1 82 ? 2.768 9.389 15.642 1.00 92.19 82 LEU A O 1
ATOM 655 N N . ARG A 1 83 ? 3.848 10.659 14.123 1.00 79.69 83 ARG A N 1
ATOM 656 C CA . ARG A 1 83 ? 3.935 11.895 14.915 1.00 79.69 83 ARG A CA 1
ATOM 657 C C . ARG A 1 83 ? 2.732 12.793 14.669 1.00 79.69 83 ARG A C 1
ATOM 659 O O . ARG A 1 83 ? 2.325 13.452 15.648 1.00 79.69 83 ARG A O 1
#

Secondary structure (DSSP, 8-state):
-EEEEEHHHHHHTS-S-GGG-HHHHHHHHHHHHHHHHHHHT-EEEEEESS--SSPP--SSSEEEE-SS--TTHHHHHHHHH--

Sequence (83 aa):
MRWFVDGMNVIGTRPDAWWQDRDGAMLALVDALERWAATDGEEVTVVFERPPSPPIRSSVIEVTHAPRPRADAADDEIIRRLR

pLDDT: mean 94.34, std 4.5, range [77.44, 98.5]

Radius of gyration: 12.13 Å; chains: 1; bounding box: 29×28×28 Å